Protein AF-B5U8P0-F1 (afdb_monomer)

Organism: Caenorhabditis elegans (NCBI:txid6239)

pLDDT: mean 87.4, std 11.22, range [54.53, 98.12]

Radius of gyration: 15.61 Å; Cα contacts (8 Å, |Δi|>4): 122; chains: 1; bounding box: 39×26×42 Å

Foldseek 3Di:
DLVVLLVLLVVLLVVCVVDPQLDLSNLPDDPVNLVVLVVSLVVVVVDPPHPDVVVSSVLSVLSSVLCPFLLVVLLNVCQPPDQPDPLVCLLSHVPPPVSLVCNLVSLVDPCNLVSCCVRRNDRSSVSCVVCSVVVCVSSVD

Solvent-accessible surface area (backbone atoms only — not comparable to full-atom values): 8026 Å² total; per-residue (Å²): 112,60,65,58,53,51,49,54,46,46,52,50,42,51,51,59,69,77,37,62,85,69,34,72,77,62,53,64,62,48,76,64,58,50,50,55,51,48,58,50,47,56,50,54,77,70,43,84,81,54,88,59,70,65,72,74,48,49,49,50,49,51,54,48,58,46,48,74,30,55,33,26,47,42,48,46,59,48,69,82,47,90,64,86,46,66,69,51,38,44,66,55,67,38,78,47,75,67,33,55,70,40,42,61,58,55,71,65,42,84,57,45,50,54,49,37,24,76,74,54,33,64,64,18,18,53,40,40,64,74,42,43,72,56,48,38,65,73,70,74,98

Secondary structure (DSSP, 8-state):
-HHHHHHHHHHHHHHHHHS-TTSHHHHT--HHHHHHHHHHHHHHHH-TT----HHHHHHHHHHHHHHTSHHHHHHHHTTSSPPS-HHHHHHHH--SHHHHHHHHHHTT-SSHHHHHHHHH-HHHHHHHHHHHHHHHHHTT-

Nearest PDB structures (foldseek):
  1fsl-assembly2_B  TM=1.808E-01  e=4.676E+00  Glycine max

Sequence (141 aa):
MCTMISQTLGNWKLFFEAHHWGSPETLNLTSEEFNQINNICEREAISRSCFLPRLMLKIVCKKVDVLQSEFGKCMKDVQTMKIESEIFESFAKDFSFDGISKKCRLLQDPKMPTDIGETCGEEAQLSFTKKRRLLYYIFDC

Mean predicted aligned error: 5.07 Å

Structure (mmCIF, N/CA/C/O backbone):
data_AF-B5U8P0-F1
#
_entry.id   AF-B5U8P0-F1
#
loop_
_atom_site.group_PDB
_atom_site.id
_atom_site.type_symbol
_atom_site.label_atom_id
_atom_site.label_alt_id
_atom_site.label_comp_id
_atom_site.label_asym_id
_atom_site.label_entity_id
_atom_site.label_seq_id
_atom_site.pdbx_PDB_ins_code
_atom_site.Cartn_x
_atom_site.Cartn_y
_atom_site.Cartn_z
_atom_site.occupancy
_atom_site.B_iso_or_equiv
_atom_site.auth_seq_id
_atom_site.auth_comp_id
_atom_site.auth_asym_id
_atom_site.auth_atom_id
_atom_site.pdbx_PDB_model_num
ATOM 1 N N . MET A 1 1 ? 23.361 0.204 -20.425 1.00 60.78 1 MET A N 1
ATOM 2 C CA . MET A 1 1 ? 22.710 0.931 -19.308 1.00 60.78 1 MET A CA 1
ATOM 3 C C . MET A 1 1 ? 21.200 0.676 -19.264 1.00 60.78 1 MET A C 1
ATOM 5 O O . MET A 1 1 ? 20.738 0.215 -18.232 1.00 60.78 1 MET A O 1
ATOM 9 N N . CYS A 1 2 ? 20.451 0.849 -20.367 1.00 67.69 2 CYS A N 1
ATOM 10 C CA . CYS A 1 2 ? 19.004 0.549 -20.411 1.00 67.69 2 CYS A CA 1
ATOM 11 C C . CYS A 1 2 ? 18.643 -0.915 -20.078 1.00 67.69 2 CYS A C 1
ATOM 13 O O . CYS A 1 2 ? 17.643 -1.156 -19.413 1.00 67.69 2 CYS A O 1
ATOM 15 N N . THR A 1 3 ? 19.461 -1.893 -20.489 1.00 71.25 3 THR A N 1
ATOM 16 C CA . THR A 1 3 ? 19.202 -3.324 -20.236 1.00 71.25 3 THR A CA 1
ATOM 17 C C . THR A 1 3 ? 19.199 -3.671 -18.747 1.00 71.25 3 THR A C 1
ATOM 19 O O . THR A 1 3 ? 18.308 -4.381 -18.301 1.00 71.25 3 THR A O 1
ATOM 22 N N . MET A 1 4 ? 20.135 -3.118 -17.963 1.00 75.12 4 MET A N 1
ATOM 23 C CA . MET A 1 4 ? 20.166 -3.341 -16.511 1.00 75.12 4 MET A CA 1
ATOM 24 C C . MET A 1 4 ? 18.960 -2.705 -15.820 1.00 75.12 4 MET A C 1
ATOM 26 O O . MET A 1 4 ? 18.333 -3.351 -14.994 1.00 75.12 4 MET A O 1
ATOM 30 N N . ILE A 1 5 ? 18.586 -1.477 -16.202 1.00 74.94 5 ILE A N 1
ATOM 31 C CA . ILE A 1 5 ? 17.391 -0.811 -15.665 1.00 74.94 5 ILE A CA 1
ATOM 32 C C . ILE A 1 5 ? 16.130 -1.635 -15.964 1.00 74.94 5 ILE A C 1
ATOM 34 O O . ILE A 1 5 ? 15.339 -1.905 -15.061 1.00 74.94 5 ILE A O 1
ATOM 38 N N . SER A 1 6 ? 15.978 -2.100 -17.209 1.00 74.00 6 SER A N 1
ATOM 39 C CA . SER A 1 6 ? 14.870 -2.972 -17.610 1.00 74.00 6 SER A CA 1
ATOM 40 C C . SER A 1 6 ? 14.824 -4.265 -16.815 1.00 74.00 6 SER A C 1
ATOM 42 O O . SER A 1 6 ? 13.744 -4.711 -16.445 1.00 74.00 6 SER A O 1
ATOM 44 N N . GLN A 1 7 ? 15.980 -4.889 -16.598 1.00 81.50 7 GLN A N 1
ATOM 45 C CA . GLN A 1 7 ? 16.072 -6.164 -15.906 1.00 81.50 7 GLN A CA 1
ATOM 46 C C . GLN A 1 7 ? 15.730 -5.998 -14.426 1.00 81.50 7 GLN A C 1
ATOM 48 O O . GLN A 1 7 ? 14.911 -6.749 -13.909 1.00 81.50 7 GLN A O 1
ATOM 53 N N . THR A 1 8 ? 16.271 -4.977 -13.759 1.00 81.25 8 THR A N 1
ATOM 54 C CA . THR A 1 8 ? 15.966 -4.719 -12.348 1.00 81.25 8 THR A CA 1
ATOM 55 C C . THR A 1 8 ? 14.498 -4.349 -12.146 1.00 81.25 8 THR A C 1
ATOM 57 O O . THR A 1 8 ? 13.843 -4.936 -11.289 1.00 81.25 8 THR A O 1
ATOM 60 N N . LEU A 1 9 ? 13.936 -3.440 -12.953 1.00 80.94 9 LEU A N 1
ATOM 61 C CA . LEU A 1 9 ? 12.507 -3.108 -12.864 1.00 80.94 9 LEU A CA 1
ATOM 62 C C . LEU A 1 9 ? 11.613 -4.291 -13.261 1.00 80.94 9 LEU A C 1
ATOM 64 O O . LEU A 1 9 ? 10.535 -4.453 -12.695 1.00 80.94 9 LEU A O 1
ATOM 68 N N . GLY A 1 10 ? 12.060 -5.134 -14.194 1.00 82.88 10 GLY A N 1
ATOM 69 C CA . GLY A 1 10 ? 11.393 -6.386 -14.549 1.00 82.88 10 GLY A CA 1
ATOM 70 C C . GLY A 1 10 ? 11.342 -7.370 -13.380 1.00 82.88 10 GLY A C 1
ATOM 71 O O . GLY A 1 10 ? 10.277 -7.904 -13.087 1.00 82.88 10 GLY A O 1
ATOM 72 N N . ASN A 1 11 ? 12.450 -7.544 -12.658 1.00 88.19 11 ASN A N 1
ATOM 73 C CA . ASN A 1 11 ? 12.505 -8.400 -11.471 1.00 88.19 11 ASN A CA 1
ATOM 74 C C . ASN A 1 11 ? 11.571 -7.891 -10.365 1.00 88.19 11 ASN A C 1
ATOM 76 O O . ASN A 1 11 ? 10.818 -8.670 -9.788 1.00 88.19 11 ASN A O 1
ATOM 80 N N . TRP A 1 12 ? 11.554 -6.578 -10.115 1.00 89.50 12 TRP A N 1
ATOM 81 C CA . TRP A 1 12 ? 10.629 -5.983 -9.148 1.00 89.50 12 TRP A CA 1
ATOM 82 C C . TRP A 1 12 ? 9.167 -6.094 -9.578 1.00 89.50 12 TRP A C 1
ATOM 84 O O . TRP A 1 12 ? 8.295 -6.314 -8.741 1.00 89.50 12 TRP A O 1
ATOM 94 N N . LYS A 1 13 ? 8.880 -5.982 -10.879 1.00 87.62 13 LYS A N 1
ATOM 95 C CA . LYS A 1 13 ? 7.537 -6.234 -11.408 1.00 87.62 13 LYS A CA 1
ATOM 96 C C . LYS A 1 13 ? 7.096 -7.665 -11.108 1.00 87.62 13 LYS A C 1
ATOM 98 O O . LYS A 1 13 ? 6.014 -7.830 -10.562 1.00 87.62 13 LYS A O 1
ATOM 103 N N . LEU A 1 14 ? 7.942 -8.656 -11.395 1.00 89.81 14 LEU A N 1
ATOM 104 C CA . LEU A 1 14 ? 7.657 -10.063 -11.092 1.00 89.81 14 LEU A CA 1
ATOM 105 C C . LEU A 1 14 ? 7.439 -10.288 -9.590 1.00 89.81 14 LEU A C 1
ATOM 107 O O . LEU A 1 14 ? 6.501 -10.979 -9.210 1.00 89.81 14 LEU A O 1
ATOM 111 N N . PHE A 1 15 ? 8.242 -9.654 -8.731 1.00 91.25 15 PHE A N 1
ATOM 112 C CA . PHE A 1 15 ? 8.039 -9.690 -7.280 1.00 91.25 15 PHE A CA 1
ATOM 113 C C . PHE A 1 15 ? 6.652 -9.154 -6.877 1.00 91.25 15 PHE A C 1
ATOM 115 O O . PHE A 1 15 ? 5.906 -9.824 -6.170 1.00 91.25 15 PHE A O 1
ATOM 122 N N . PHE A 1 16 ? 6.258 -7.983 -7.383 1.00 89.56 16 PHE A N 1
ATOM 123 C CA . PHE A 1 16 ? 4.947 -7.384 -7.103 1.00 89.56 16 PHE A CA 1
ATOM 124 C C . PHE A 1 16 ? 3.760 -8.051 -7.824 1.00 89.56 16 PHE A C 1
ATOM 126 O O . PHE A 1 16 ? 2.622 -7.633 -7.604 1.00 89.56 16 PHE A O 1
ATOM 133 N N . GLU A 1 17 ? 4.011 -9.000 -8.727 1.00 87.88 17 GLU A N 1
ATOM 134 C CA . GLU A 1 17 ? 3.002 -9.879 -9.337 1.00 87.88 17 GLU A CA 1
ATOM 135 C C . GLU A 1 17 ? 2.863 -11.186 -8.549 1.00 87.88 17 GLU A C 1
ATOM 137 O O . GLU A 1 17 ? 1.760 -11.709 -8.420 1.00 87.88 17 GLU A O 1
ATOM 142 N N . ALA A 1 18 ? 3.967 -11.687 -7.986 1.00 89.88 18 ALA A N 1
ATOM 143 C CA . ALA A 1 18 ? 3.982 -12.867 -7.126 1.00 89.88 18 ALA A CA 1
ATOM 144 C C . ALA A 1 18 ? 3.399 -12.596 -5.728 1.00 89.88 18 ALA A C 1
ATOM 146 O O . ALA A 1 18 ? 2.879 -13.514 -5.095 1.00 89.88 18 ALA A O 1
ATOM 147 N N . HIS A 1 19 ? 3.465 -11.348 -5.257 1.00 90.31 19 HIS A N 1
ATOM 148 C CA . HIS A 1 19 ? 2.971 -10.933 -3.946 1.00 90.31 19 HIS A CA 1
ATOM 149 C C . HIS A 1 19 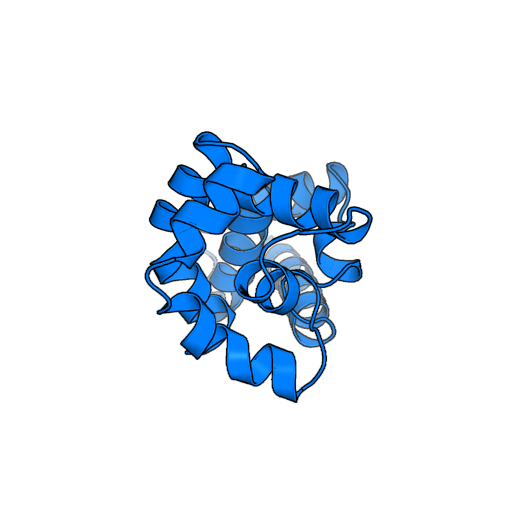? 1.935 -9.815 -4.071 1.00 90.31 19 HIS A C 1
ATOM 151 O O . HIS A 1 19 ? 2.136 -8.837 -4.797 1.00 90.31 19 HIS A O 1
ATOM 157 N N . HIS A 1 20 ? 0.828 -9.933 -3.333 1.00 89.38 20 HIS A N 1
ATOM 158 C CA . HIS A 1 20 ? -0.186 -8.884 -3.288 1.00 89.38 20 HIS A CA 1
ATOM 159 C C . HIS A 1 20 ? 0.406 -7.589 -2.725 1.00 89.38 20 HIS A C 1
ATOM 161 O O . HIS A 1 20 ? 1.083 -7.588 -1.701 1.00 89.38 20 HIS A O 1
ATOM 167 N N . TRP A 1 21 ? 0.136 -6.459 -3.381 1.00 88.81 21 TRP A N 1
ATOM 168 C CA . TRP A 1 21 ? 0.591 -5.170 -2.868 1.00 88.81 21 TRP A CA 1
ATOM 169 C C . TRP A 1 21 ? -0.037 -4.893 -1.496 1.00 88.81 21 TRP A C 1
ATOM 171 O O . TRP A 1 21 ? -1.246 -5.043 -1.316 1.00 88.81 21 TRP A O 1
ATOM 181 N N . GLY A 1 22 ? 0.797 -4.487 -0.542 1.00 85.81 22 GLY A N 1
ATOM 182 C CA . GLY A 1 22 ? 0.407 -4.293 0.849 1.00 85.81 22 GLY A CA 1
ATOM 183 C C . GLY A 1 22 ? 0.520 -5.556 1.701 1.00 85.81 22 GLY A C 1
ATOM 184 O O . GLY A 1 22 ? 0.312 -5.448 2.899 1.00 85.81 22 GLY A O 1
ATOM 185 N N . SER A 1 23 ? 0.866 -6.722 1.139 1.00 91.31 23 SER A N 1
ATOM 186 C CA . SER A 1 23 ? 1.136 -7.931 1.928 1.00 91.31 23 SER A CA 1
ATOM 187 C C . SER A 1 23 ? 2.402 -7.782 2.781 1.00 91.31 23 SER A C 1
ATOM 189 O O . SER A 1 23 ? 3.250 -6.934 2.462 1.00 91.31 23 SER A O 1
ATOM 191 N N . PRO A 1 24 ? 2.594 -8.625 3.816 1.00 91.12 24 PRO A N 1
ATOM 192 C CA . PRO A 1 24 ? 3.801 -8.610 4.638 1.00 91.12 24 PRO A CA 1
ATOM 193 C C . PRO A 1 24 ? 5.099 -8.667 3.824 1.00 91.12 24 PRO A C 1
ATOM 195 O O . PRO A 1 24 ? 6.047 -7.955 4.145 1.00 91.12 24 PRO A O 1
ATOM 198 N N . GLU A 1 25 ? 5.147 -9.444 2.741 1.00 92.81 25 GLU A N 1
ATOM 199 C CA . GLU A 1 25 ? 6.316 -9.540 1.857 1.00 92.81 25 GLU A CA 1
ATOM 200 C C . GLU A 1 25 ? 6.639 -8.195 1.201 1.00 92.81 25 GLU A C 1
ATOM 202 O O . GLU A 1 25 ? 7.795 -7.782 1.164 1.00 92.81 25 GLU A O 1
ATOM 207 N N . THR A 1 26 ? 5.621 -7.474 0.726 1.00 90.75 26 THR A N 1
ATOM 208 C CA . THR A 1 26 ? 5.815 -6.171 0.071 1.00 90.75 26 THR A CA 1
ATOM 209 C C . THR A 1 26 ? 6.065 -5.023 1.055 1.00 90.75 26 THR A C 1
ATOM 211 O O . THR A 1 26 ? 6.757 -4.066 0.710 1.00 90.75 26 THR A O 1
ATOM 214 N N . LEU A 1 27 ? 5.543 -5.109 2.284 1.00 89.31 27 LEU A N 1
ATOM 215 C CA . LEU A 1 27 ? 5.752 -4.115 3.349 1.00 89.31 27 LEU A CA 1
ATOM 216 C C . LEU A 1 27 ? 7.104 -4.280 4.067 1.00 89.31 27 LEU A C 1
ATOM 218 O O . LEU A 1 27 ? 7.633 -3.323 4.645 1.00 89.31 27 LEU A O 1
ATOM 222 N N . ASN A 1 28 ? 7.688 -5.480 4.025 1.00 89.75 28 ASN A N 1
ATOM 223 C CA . ASN A 1 28 ? 8.970 -5.789 4.662 1.00 89.75 28 ASN A CA 1
ATOM 224 C C . ASN A 1 28 ? 10.200 -5.487 3.801 1.00 89.75 28 ASN A C 1
ATOM 226 O O . ASN A 1 28 ? 11.312 -5.775 4.242 1.00 89.75 28 ASN A O 1
ATOM 230 N N . LEU A 1 29 ? 10.028 -4.845 2.642 1.00 88.75 29 LEU A N 1
ATOM 231 C CA . LEU A 1 29 ? 11.153 -4.308 1.879 1.00 88.75 29 LEU A CA 1
ATOM 232 C C . LEU A 1 29 ? 12.017 -3.391 2.758 1.00 88.75 29 LEU A C 1
ATOM 234 O O . LEU A 1 29 ? 11.529 -2.584 3.562 1.00 88.75 29 LEU A O 1
ATOM 238 N N . THR A 1 30 ? 13.324 -3.555 2.620 1.00 87.00 30 THR A N 1
ATOM 239 C CA . THR A 1 30 ? 14.347 -2.826 3.363 1.00 87.00 30 THR A CA 1
ATOM 240 C C . THR A 1 30 ? 14.554 -1.427 2.789 1.00 87.00 30 THR A C 1
ATOM 242 O O . THR A 1 30 ? 14.280 -1.146 1.621 1.00 87.00 30 THR A O 1
ATOM 245 N N . SER A 1 31 ? 15.115 -0.530 3.603 1.00 83.62 31 SER A N 1
ATOM 246 C CA . SER A 1 31 ? 15.520 0.804 3.144 1.00 83.62 31 SER A CA 1
ATOM 247 C C . SER A 1 31 ? 16.508 0.743 1.976 1.00 83.62 31 SER A C 1
ATOM 249 O O . SER A 1 31 ? 16.483 1.613 1.108 1.00 83.62 31 SER A O 1
ATOM 251 N N . GLU A 1 32 ? 17.363 -0.282 1.929 1.00 87.81 32 GLU A N 1
ATOM 252 C CA . GLU A 1 32 ? 18.288 -0.490 0.816 1.00 87.81 32 GLU A CA 1
ATOM 253 C C . GLU A 1 32 ? 17.539 -0.816 -0.480 1.00 87.81 32 GLU A C 1
ATOM 255 O O . GLU A 1 32 ? 17.771 -0.161 -1.496 1.00 87.81 32 GLU A O 1
ATOM 260 N N . GLU A 1 33 ? 16.595 -1.756 -0.441 1.00 89.06 33 GLU A N 1
ATOM 261 C CA . GLU A 1 33 ? 15.775 -2.125 -1.600 1.00 89.06 33 GLU A CA 1
ATOM 262 C C . GLU A 1 33 ? 14.955 -0.938 -2.111 1.00 89.06 33 GLU A C 1
ATOM 264 O O . GLU A 1 33 ? 14.942 -0.660 -3.313 1.00 89.06 33 GLU A O 1
ATOM 269 N N . PHE A 1 34 ? 14.347 -0.165 -1.208 1.00 85.62 34 PHE A N 1
ATOM 270 C CA . PHE A 1 34 ? 13.643 1.056 -1.590 1.00 85.62 34 PHE A CA 1
ATOM 271 C C . PHE A 1 34 ? 14.564 2.077 -2.270 1.00 85.62 34 PHE A C 1
ATOM 273 O O . PHE A 1 34 ? 14.209 2.627 -3.314 1.00 85.62 34 PHE A O 1
ATOM 280 N N . ASN A 1 35 ? 15.763 2.304 -1.727 1.00 85.25 35 ASN A N 1
ATOM 281 C CA . ASN A 1 35 ? 16.740 3.217 -2.320 1.00 85.25 35 ASN A CA 1
ATOM 282 C C . ASN A 1 35 ? 17.203 2.736 -3.700 1.00 85.25 35 ASN A C 1
ATOM 284 O O . ASN A 1 35 ? 17.340 3.544 -4.621 1.00 85.25 35 ASN A O 1
ATOM 288 N N . GLN A 1 36 ? 17.419 1.431 -3.875 1.00 87.06 36 GLN A N 1
ATOM 289 C CA . GLN A 1 36 ? 17.770 0.856 -5.173 1.00 87.06 36 GLN A CA 1
ATOM 290 C C . GLN A 1 36 ? 16.666 1.106 -6.209 1.00 87.06 36 GLN A C 1
ATOM 292 O O . GLN A 1 36 ? 16.967 1.564 -7.314 1.00 87.06 36 GLN A O 1
ATOM 297 N N . ILE A 1 37 ? 15.399 0.869 -5.855 1.00 86.56 37 ILE A N 1
ATOM 298 C CA . ILE A 1 37 ? 14.267 1.102 -6.762 1.00 86.56 37 ILE A CA 1
ATOM 299 C C . ILE A 1 37 ? 14.135 2.595 -7.088 1.00 86.56 37 ILE A C 1
ATOM 301 O O . ILE A 1 37 ? 14.053 2.948 -8.264 1.00 86.56 37 ILE A O 1
ATOM 305 N N . ASN A 1 38 ? 14.194 3.478 -6.088 1.00 83.44 38 ASN A N 1
ATOM 306 C CA . ASN A 1 38 ? 14.074 4.927 -6.283 1.00 83.44 38 ASN A CA 1
ATOM 307 C C . ASN A 1 38 ? 15.159 5.490 -7.198 1.00 83.44 38 ASN A C 1
ATOM 309 O O . ASN A 1 38 ? 14.844 6.191 -8.159 1.00 83.44 38 ASN A O 1
ATOM 313 N N . ASN A 1 39 ? 16.417 5.104 -6.978 1.00 83.69 39 ASN A N 1
ATOM 314 C CA . ASN A 1 39 ? 17.532 5.511 -7.833 1.00 83.69 39 ASN A CA 1
ATOM 315 C C . ASN A 1 39 ? 17.296 5.133 -9.303 1.00 83.69 39 ASN A C 1
ATOM 317 O O . ASN A 1 39 ? 17.690 5.854 -10.221 1.00 83.69 39 ASN A O 1
ATOM 321 N N . ILE A 1 40 ? 16.658 3.989 -9.547 1.00 82.19 40 ILE A N 1
ATOM 322 C CA . ILE A 1 40 ? 16.327 3.533 -10.895 1.00 82.19 40 ILE A CA 1
ATOM 323 C C . ILE A 1 40 ? 15.134 4.316 -11.459 1.00 82.19 40 ILE A C 1
ATOM 325 O O . ILE A 1 40 ? 15.174 4.740 -12.615 1.00 82.19 40 ILE A O 1
ATOM 329 N N . CYS A 1 41 ? 14.109 4.561 -10.645 1.00 81.19 41 CYS A N 1
ATOM 330 C CA . CYS A 1 41 ? 12.933 5.349 -11.011 1.00 81.19 41 CYS A CA 1
ATOM 331 C C . CYS A 1 41 ? 13.283 6.798 -11.390 1.00 81.19 41 CYS A C 1
ATOM 333 O O . CYS A 1 41 ? 12.764 7.317 -12.381 1.00 81.19 41 CYS A O 1
ATOM 335 N N . GLU A 1 42 ? 14.205 7.432 -10.665 1.00 79.19 42 GLU A N 1
ATOM 336 C CA . GLU A 1 42 ? 14.720 8.770 -10.980 1.00 79.19 42 GLU A CA 1
ATOM 337 C C . GLU A 1 42 ? 15.514 8.784 -12.292 1.00 79.19 42 GLU A C 1
ATOM 339 O O . GLU A 1 42 ? 15.319 9.656 -13.143 1.00 79.19 42 GLU A O 1
ATOM 344 N N . ARG A 1 43 ? 16.374 7.780 -12.510 1.00 73.62 43 ARG A N 1
ATOM 345 C CA . ARG A 1 43 ? 17.154 7.648 -13.752 1.00 73.62 43 ARG A CA 1
ATOM 346 C C . ARG A 1 43 ? 16.267 7.429 -14.977 1.00 73.62 43 ARG A C 1
ATOM 348 O O . ARG A 1 43 ? 16.548 8.006 -16.026 1.00 73.62 43 ARG A O 1
ATOM 355 N N . GLU A 1 44 ? 15.189 6.655 -14.857 1.00 68.88 44 GLU A N 1
ATOM 356 C CA . GLU A 1 44 ? 14.186 6.486 -15.921 1.00 68.88 44 GLU A CA 1
ATOM 357 C C . GLU A 1 44 ? 13.466 7.795 -16.264 1.00 68.88 44 GLU A C 1
ATOM 359 O O . GLU A 1 44 ? 13.218 8.068 -17.438 1.00 68.88 44 GLU A O 1
ATOM 364 N N . ALA A 1 45 ? 13.155 8.634 -15.270 1.00 62.56 45 ALA A N 1
ATOM 365 C CA . ALA A 1 45 ? 12.503 9.924 -15.509 1.00 62.56 45 ALA A CA 1
ATOM 366 C C . ALA A 1 45 ? 13.370 10.872 -16.361 1.00 62.56 45 ALA A C 1
ATOM 368 O O . ALA A 1 45 ? 12.842 11.664 -17.145 1.00 62.56 45 ALA A O 1
ATOM 369 N N . ILE A 1 46 ? 14.695 10.765 -16.231 1.00 60.88 46 ILE A N 1
ATOM 370 C CA . ILE A 1 46 ? 15.678 11.603 -16.932 1.00 60.88 46 ILE A CA 1
ATOM 371 C C . ILE A 1 46 ? 16.102 10.969 -18.272 1.00 60.88 46 ILE A C 1
ATOM 373 O O . ILE A 1 46 ? 16.397 11.676 -19.241 1.00 60.88 46 ILE A O 1
ATOM 377 N N . SER A 1 47 ? 16.102 9.636 -18.371 1.00 56.56 47 SER A N 1
ATOM 378 C CA . SER A 1 47 ? 16.578 8.903 -19.546 1.00 56.56 47 SER A CA 1
ATOM 379 C C . SER A 1 47 ? 15.578 8.935 -20.709 1.00 56.56 47 SER A C 1
ATOM 381 O O . SER A 1 47 ? 14.707 8.078 -20.869 1.00 56.56 47 SER A O 1
ATOM 383 N N . ARG A 1 48 ? 15.737 9.914 -21.609 1.00 57.97 48 ARG A N 1
ATOM 384 C CA . ARG A 1 48 ? 14.986 9.973 -22.880 1.00 57.97 48 ARG A CA 1
ATOM 385 C C . ARG A 1 48 ? 15.333 8.828 -23.842 1.00 57.97 48 ARG A C 1
ATOM 387 O O . ARG A 1 48 ? 14.544 8.549 -24.742 1.00 57.97 48 ARG A O 1
ATOM 394 N N . SER A 1 49 ? 16.481 8.180 -23.647 1.00 58.31 49 SER A N 1
ATOM 395 C CA . SER A 1 49 ? 17.117 7.231 -24.571 1.00 58.31 49 SER A CA 1
ATOM 396 C C . SER A 1 49 ? 16.700 5.771 -24.377 1.00 58.31 49 SER A C 1
ATOM 398 O O . SER A 1 49 ? 16.973 4.951 -25.250 1.00 58.31 49 SER A O 1
ATOM 400 N N . CYS A 1 50 ? 16.023 5.428 -23.277 1.00 59.69 50 CYS A N 1
ATOM 401 C CA . CYS A 1 50 ? 15.502 4.080 -23.071 1.00 59.69 50 CYS A CA 1
ATOM 402 C C . CYS A 1 50 ? 14.010 4.026 -23.465 1.00 59.69 50 CYS A C 1
ATOM 404 O O . CYS A 1 50 ? 13.138 4.597 -22.802 1.00 59.69 50 CYS A O 1
ATOM 406 N N . PHE A 1 51 ? 13.707 3.337 -24.569 1.00 58.22 51 PHE A N 1
ATOM 407 C CA . PHE A 1 51 ? 12.352 2.892 -24.924 1.00 58.22 51 PHE A CA 1
ATOM 408 C C . PHE A 1 51 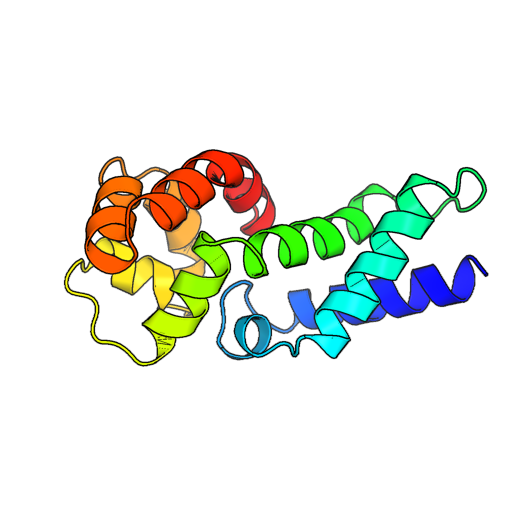? 12.052 1.581 -24.188 1.00 58.22 51 PHE A C 1
ATOM 410 O O . PHE A 1 51 ? 11.932 0.516 -24.785 1.00 58.22 51 PHE A O 1
ATOM 417 N N . LEU A 1 52 ? 11.983 1.637 -22.860 1.00 56.78 52 LEU A N 1
ATOM 418 C CA . LEU A 1 52 ? 11.378 0.544 -22.101 1.00 56.78 52 LEU A CA 1
ATOM 419 C C . LEU A 1 52 ? 9.854 0.610 -22.264 1.00 56.78 52 LEU A C 1
ATOM 421 O O . LEU A 1 52 ? 9.342 1.674 -22.624 1.00 56.78 52 LEU A O 1
ATOM 425 N N . PRO A 1 53 ? 9.094 -0.469 -22.002 1.00 56.97 53 PRO A N 1
ATOM 426 C CA . PRO A 1 53 ? 7.642 -0.396 -21.844 1.00 56.97 53 PRO A CA 1
ATOM 427 C C . PRO A 1 53 ? 7.299 0.557 -20.683 1.00 56.97 53 PRO A C 1
ATOM 429 O O . PRO A 1 53 ? 7.075 0.146 -19.545 1.00 56.97 53 PRO A O 1
ATOM 432 N N . ARG A 1 54 ? 7.305 1.868 -20.960 1.00 57.19 54 ARG A N 1
ATOM 433 C CA . ARG A 1 54 ? 7.304 2.949 -19.960 1.00 57.19 54 ARG A CA 1
ATOM 434 C C . ARG A 1 54 ? 6.093 2.885 -19.036 1.00 57.19 54 ARG A C 1
ATOM 436 O O . ARG A 1 54 ? 6.163 3.388 -17.925 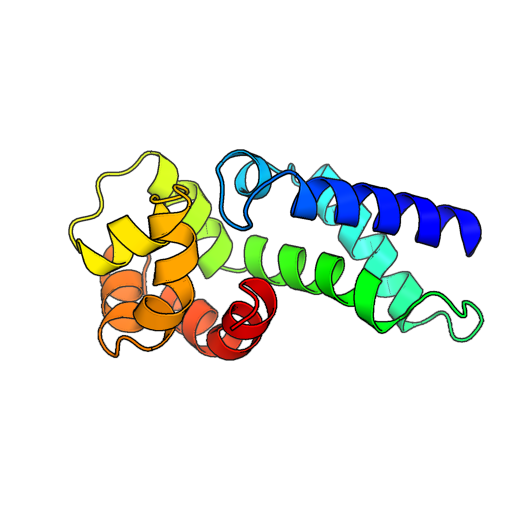1.00 57.19 54 ARG A O 1
ATOM 443 N N . LEU A 1 55 ? 4.984 2.296 -19.479 1.00 54.53 55 LEU A N 1
ATOM 444 C CA . LEU A 1 55 ? 3.768 2.144 -18.678 1.00 54.53 55 LEU A CA 1
ATOM 445 C C . LEU A 1 55 ? 3.890 1.039 -17.621 1.00 54.53 55 LEU A C 1
ATOM 447 O O . LEU A 1 55 ? 3.551 1.277 -16.465 1.00 54.53 55 LEU A O 1
ATOM 451 N N . MET A 1 56 ? 4.428 -0.130 -17.982 1.00 58.81 56 MET A N 1
ATOM 452 C CA . MET A 1 56 ? 4.466 -1.286 -17.080 1.00 58.81 56 MET A CA 1
ATOM 453 C C . MET A 1 56 ? 5.544 -1.196 -16.006 1.00 58.81 56 MET A C 1
ATOM 455 O O . MET A 1 56 ? 5.393 -1.806 -14.960 1.00 58.81 56 MET A O 1
ATOM 459 N N . LEU A 1 57 ? 6.631 -0.461 -16.238 1.00 69.06 57 LEU A N 1
ATOM 460 C CA . LEU A 1 57 ? 7.695 -0.327 -15.239 1.00 69.06 57 LEU A CA 1
ATOM 461 C C . LEU A 1 57 ? 7.453 0.855 -14.286 1.00 69.06 57 LEU A C 1
ATOM 463 O O . LEU A 1 57 ? 7.863 0.815 -13.129 1.00 69.06 57 LEU A O 1
ATOM 467 N N . LYS A 1 58 ? 6.687 1.869 -14.718 1.00 76.88 58 LYS A N 1
ATOM 468 C CA . LYS A 1 58 ? 6.269 2.991 -13.859 1.00 76.88 58 LYS A CA 1
ATOM 469 C C . LYS A 1 58 ? 5.409 2.556 -12.676 1.00 76.88 58 LYS A C 1
ATOM 471 O O . LYS A 1 58 ? 5.378 3.266 -11.672 1.00 76.88 58 LYS A O 1
ATOM 476 N N . ILE A 1 59 ? 4.698 1.430 -12.780 1.00 84.69 59 ILE A N 1
ATOM 477 C CA . ILE A 1 59 ? 3.883 0.935 -11.666 1.00 84.69 59 ILE A CA 1
ATOM 478 C C . ILE A 1 59 ? 4.739 0.459 -10.494 1.00 84.69 59 ILE A C 1
ATOM 480 O O . ILE A 1 59 ? 4.336 0.655 -9.357 1.00 84.69 59 ILE A O 1
ATOM 484 N N . VAL A 1 60 ? 5.942 -0.070 -10.743 1.00 88.62 60 VAL A N 1
ATOM 485 C CA . VAL A 1 60 ? 6.882 -0.461 -9.679 1.00 88.62 60 VAL A CA 1
ATOM 486 C C . VAL A 1 60 ? 7.26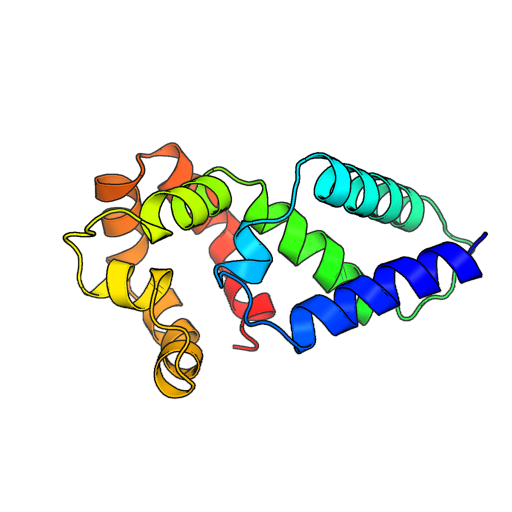5 0.765 -8.851 1.00 88.62 60 VAL A C 1
ATOM 488 O O . VAL A 1 60 ? 7.096 0.769 -7.636 1.00 88.62 60 VAL A O 1
ATOM 491 N N . CYS A 1 61 ? 7.671 1.845 -9.523 1.00 87.62 61 CYS A N 1
ATOM 492 C CA . CYS A 1 61 ? 8.010 3.114 -8.878 1.00 87.62 61 CYS A CA 1
ATOM 493 C C . CYS A 1 61 ? 6.844 3.680 -8.065 1.00 87.62 61 CYS A C 1
ATOM 495 O O . CYS A 1 61 ? 7.016 4.114 -6.933 1.00 87.62 61 CYS A O 1
ATOM 497 N N . LYS A 1 62 ? 5.635 3.635 -8.631 1.00 89.69 62 LYS A N 1
ATOM 498 C CA . LYS A 1 62 ? 4.413 4.074 -7.954 1.00 89.69 62 LYS A CA 1
ATOM 499 C C . LYS A 1 62 ? 4.080 3.219 -6.725 1.00 89.69 62 LYS A C 1
ATOM 501 O O . LYS A 1 62 ? 3.704 3.772 -5.700 1.00 89.69 62 LYS A O 1
ATOM 506 N N . LYS A 1 63 ? 4.212 1.891 -6.815 1.00 92.06 63 LYS A N 1
ATOM 507 C CA . LYS A 1 63 ? 3.994 0.969 -5.687 1.00 92.06 63 LYS A CA 1
ATOM 508 C C . LYS A 1 63 ? 4.945 1.300 -4.534 1.00 92.06 63 LYS A C 1
ATOM 510 O O . LYS A 1 63 ? 4.488 1.392 -3.400 1.00 92.06 63 LYS A O 1
ATOM 515 N N . VAL A 1 64 ? 6.224 1.541 -4.831 1.00 91.00 64 VAL A N 1
ATOM 516 C CA . VAL A 1 64 ? 7.235 1.942 -3.838 1.00 91.00 64 VAL A CA 1
ATOM 517 C C . VAL A 1 64 ? 6.942 3.306 -3.222 1.00 91.00 64 VAL A C 1
ATOM 519 O O . VAL A 1 64 ? 6.952 3.434 -2.003 1.00 91.00 64 VAL A O 1
ATOM 522 N N . ASP A 1 65 ? 6.600 4.300 -4.038 1.00 90.94 65 ASP A N 1
ATOM 523 C CA . ASP A 1 65 ? 6.236 5.641 -3.568 1.00 90.94 65 ASP A CA 1
ATOM 524 C C . ASP A 1 65 ? 5.048 5.620 -2.584 1.00 90.94 65 ASP A C 1
ATOM 526 O O . ASP A 1 65 ? 5.021 6.388 -1.623 1.00 90.94 65 ASP A O 1
ATOM 530 N N . VAL A 1 66 ? 4.085 4.704 -2.748 1.00 94.00 66 VAL A N 1
ATOM 531 C CA . VAL A 1 66 ? 3.021 4.521 -1.747 1.00 94.00 66 VAL A CA 1
ATOM 532 C C . VAL A 1 66 ? 3.544 3.829 -0.484 1.00 94.00 66 VAL A C 1
ATOM 534 O O . VAL A 1 66 ? 3.237 4.292 0.616 1.00 94.00 66 VAL A O 1
ATOM 537 N N . LEU A 1 67 ? 4.344 2.766 -0.619 1.00 93.19 67 LEU A N 1
ATOM 538 C CA . LEU A 1 67 ? 4.910 2.015 0.515 1.00 93.19 67 LEU A CA 1
ATOM 539 C C . LEU A 1 67 ? 5.799 2.885 1.421 1.00 93.19 67 LEU A C 1
ATOM 541 O O . LEU A 1 67 ? 5.813 2.688 2.631 1.00 93.19 67 LEU A O 1
ATOM 545 N N . GLN A 1 68 ? 6.500 3.872 0.860 1.00 92.06 68 GLN A N 1
ATOM 546 C CA . GLN A 1 68 ? 7.343 4.801 1.623 1.00 92.06 68 GLN A CA 1
ATOM 547 C C . GLN A 1 68 ? 6.586 5.983 2.241 1.00 92.06 68 GLN A C 1
ATOM 549 O O . GLN A 1 68 ? 7.147 6.720 3.054 1.00 92.06 68 GLN A O 1
ATOM 554 N N . SER A 1 69 ? 5.333 6.198 1.845 1.00 94.81 69 SER A N 1
ATOM 555 C CA . SER A 1 69 ? 4.521 7.299 2.362 1.00 94.81 69 SER A CA 1
ATOM 556 C C . SER A 1 69 ? 4.064 7.030 3.802 1.00 94.81 69 SER A C 1
ATOM 558 O O . SER A 1 69 ? 4.080 5.883 4.244 1.00 94.81 69 SER A O 1
ATOM 560 N N . GLU A 1 70 ? 3.572 8.046 4.519 1.00 97.06 70 GLU A N 1
ATOM 561 C CA . GLU A 1 70 ? 3.047 7.861 5.890 1.00 97.06 70 GLU A CA 1
ATOM 562 C C . GLU A 1 70 ? 1.929 6.811 5.967 1.00 97.06 70 GLU A C 1
ATOM 564 O O . GLU A 1 70 ? 1.830 6.051 6.925 1.00 97.06 70 GLU A O 1
ATOM 569 N N . PHE A 1 71 ? 1.143 6.681 4.898 1.00 96.94 71 PHE A N 1
ATOM 570 C CA . PHE A 1 71 ? 0.163 5.608 4.773 1.00 96.94 71 PHE A CA 1
ATOM 571 C C . PHE A 1 71 ? 0.820 4.224 4.637 1.00 96.94 71 PHE A C 1
ATOM 573 O O . PHE A 1 71 ? 0.381 3.271 5.271 1.00 96.94 71 PHE A O 1
ATOM 580 N N . GLY A 1 72 ? 1.882 4.095 3.838 1.00 95.19 72 GLY A N 1
ATOM 581 C CA . GLY A 1 72 ? 2.609 2.834 3.678 1.00 95.19 72 GLY A CA 1
ATOM 582 C C . GLY A 1 72 ? 3.325 2.389 4.956 1.00 95.19 72 GLY A C 1
ATOM 583 O O . GLY A 1 72 ? 3.290 1.208 5.297 1.00 95.19 72 GLY A O 1
ATOM 584 N N . LYS A 1 73 ? 3.891 3.339 5.710 1.00 94.56 73 LYS A N 1
ATOM 585 C CA . LYS A 1 73 ? 4.460 3.088 7.044 1.00 94.56 73 LYS A CA 1
ATOM 586 C C . LYS A 1 73 ? 3.395 2.588 8.018 1.00 94.56 73 LYS A C 1
ATOM 588 O O . LYS A 1 73 ? 3.562 1.521 8.593 1.00 94.56 73 LYS A O 1
ATOM 593 N N . CYS A 1 74 ? 2.257 3.279 8.092 1.00 96.00 74 CYS A N 1
ATOM 594 C CA . CYS A 1 74 ? 1.089 2.828 8.850 1.00 96.00 74 CYS A CA 1
ATOM 595 C C . CYS A 1 74 ? 0.682 1.397 8.467 1.00 96.00 74 CYS A C 1
ATOM 597 O O . CYS A 1 74 ? 0.564 0.543 9.337 1.00 96.00 74 CYS A O 1
ATOM 599 N N . MET A 1 75 ? 0.549 1.092 7.171 1.00 95.50 75 MET A N 1
ATOM 600 C CA . MET A 1 75 ? 0.198 -0.253 6.695 1.00 95.50 75 MET A CA 1
ATOM 601 C C . MET A 1 75 ? 1.174 -1.331 7.179 1.00 95.50 75 MET A C 1
ATOM 603 O O . MET A 1 75 ? 0.739 -2.450 7.452 1.00 95.50 75 MET A O 1
ATOM 607 N N . LYS A 1 76 ? 2.466 -1.001 7.299 1.00 94.06 76 LYS A N 1
ATOM 608 C CA . LYS A 1 76 ? 3.498 -1.882 7.859 1.00 94.06 76 LYS A CA 1
ATOM 609 C C . LYS A 1 76 ? 3.311 -2.089 9.357 1.00 94.06 76 LYS A C 1
ATOM 611 O O . LYS A 1 76 ? 3.295 -3.232 9.810 1.00 94.06 76 LYS A O 1
ATOM 616 N N . ASP A 1 77 ? 3.136 -1.006 10.100 1.00 93.50 77 ASP A N 1
ATOM 617 C CA . ASP A 1 77 ? 3.013 -1.047 11.556 1.00 93.50 77 ASP A CA 1
ATOM 618 C C . ASP A 1 77 ? 1.763 -1.822 11.983 1.00 93.50 77 ASP A C 1
ATOM 620 O O . ASP A 1 77 ? 1.824 -2.691 12.857 1.00 93.50 77 ASP A O 1
ATOM 624 N N . VAL A 1 78 ? 0.639 -1.605 11.294 1.00 94.75 78 VAL A N 1
ATOM 625 C CA . VAL A 1 78 ? -0.628 -2.246 11.653 1.00 94.75 78 VAL A CA 1
ATOM 626 C C . VAL A 1 78 ? -0.672 -3.745 11.357 1.00 94.75 78 VAL A C 1
ATOM 628 O O . VAL A 1 78 ? -1.578 -4.415 11.851 1.00 94.75 78 VAL A O 1
ATOM 631 N N . GLN A 1 79 ? 0.295 -4.320 10.624 1.00 92.81 79 GLN A N 1
ATOM 632 C CA . GLN A 1 79 ? 0.338 -5.771 10.374 1.00 92.81 79 GLN A CA 1
ATOM 633 C C . GLN A 1 79 ? 0.361 -6.580 11.676 1.00 92.81 79 GLN A C 1
ATOM 635 O O . GLN A 1 79 ? -0.249 -7.646 11.756 1.00 92.81 79 GLN A O 1
ATOM 640 N N . THR A 1 80 ? 1.020 -6.060 12.712 1.00 90.75 80 THR A N 1
ATOM 641 C CA . THR A 1 80 ? 1.167 -6.738 14.009 1.00 90.75 80 THR A CA 1
ATOM 642 C C . THR A 1 80 ? 0.253 -6.176 15.099 1.00 90.75 80 THR A C 1
ATOM 644 O O . THR A 1 80 ? 0.172 -6.750 16.183 1.00 90.75 80 THR A O 1
ATOM 647 N N . MET A 1 81 ? -0.475 -5.090 14.824 1.00 92.75 81 MET A N 1
ATOM 648 C CA . MET A 1 81 ? -1.336 -4.405 15.796 1.00 92.75 81 MET A CA 1
ATOM 649 C C . MET A 1 81 ? -2.793 -4.832 15.665 1.00 92.75 81 MET A C 1
ATOM 651 O O . MET A 1 81 ? -3.249 -5.140 14.573 1.00 92.75 81 MET A O 1
ATOM 655 N N . LYS A 1 82 ? -3.572 -4.806 16.747 1.00 93.19 82 LYS A N 1
ATOM 656 C CA . LYS A 1 82 ? -5.031 -4.940 16.637 1.00 93.19 82 LYS A CA 1
ATOM 657 C C . LYS A 1 82 ? -5.618 -3.626 16.106 1.00 93.19 82 LYS A C 1
ATOM 659 O O . LYS A 1 82 ? -5.330 -2.579 16.674 1.00 93.19 82 LYS A O 1
ATOM 664 N N . ILE A 1 83 ? -6.425 -3.692 15.049 1.00 95.94 83 ILE A N 1
ATOM 665 C CA . ILE A 1 83 ? -7.122 -2.534 14.469 1.00 95.94 83 ILE A CA 1
ATOM 666 C C . ILE A 1 83 ? -8.576 -2.588 14.949 1.00 95.94 83 ILE A C 1
ATOM 668 O O . ILE A 1 83 ? -9.184 -3.653 14.928 1.00 95.94 83 ILE A O 1
ATOM 672 N N . GLU A 1 84 ? -9.127 -1.472 15.424 1.00 94.69 84 GLU A N 1
ATOM 673 C CA . GLU A 1 84 ? -10.508 -1.447 15.936 1.00 94.69 84 GLU A CA 1
ATOM 674 C C . GLU A 1 84 ? -11.553 -1.347 14.819 1.00 94.69 84 GLU A C 1
ATOM 676 O O . GLU A 1 84 ? -12.622 -1.947 14.920 1.00 94.69 84 GLU A O 1
ATOM 681 N N . SER A 1 85 ? -11.246 -0.624 13.736 1.00 96.19 85 SER A N 1
ATOM 682 C CA . SER A 1 85 ? -12.119 -0.570 12.563 1.00 96.19 85 SER A CA 1
ATOM 683 C C . SER A 1 85 ? -12.046 -1.874 11.771 1.00 96.19 85 SER A C 1
ATOM 685 O O . SER A 1 85 ? -11.018 -2.194 11.177 1.00 96.19 85 SER A O 1
ATOM 687 N N . GLU A 1 86 ? -13.172 -2.580 11.668 1.00 94.38 86 GLU A N 1
ATOM 688 C CA . GLU A 1 86 ? -13.310 -3.767 10.813 1.00 94.38 86 GLU A CA 1
ATOM 689 C C . GLU A 1 86 ? -13.046 -3.452 9.329 1.00 94.38 86 GLU A C 1
ATOM 691 O O . GLU A 1 86 ? -12.485 -4.269 8.595 1.00 94.38 86 GLU A O 1
ATOM 696 N N . ILE A 1 87 ? -13.429 -2.248 8.882 1.00 94.38 87 ILE A N 1
ATOM 697 C CA . ILE A 1 87 ? -13.231 -1.779 7.504 1.00 94.38 87 ILE A CA 1
ATOM 698 C C . ILE A 1 87 ? -11.736 -1.636 7.227 1.00 94.38 87 ILE A C 1
ATOM 700 O O . ILE A 1 87 ? -11.233 -2.171 6.231 1.00 94.38 87 ILE A O 1
ATOM 704 N N . PHE A 1 88 ? -11.018 -0.944 8.114 1.00 96.06 88 PHE A N 1
ATOM 705 C CA . PHE A 1 88 ? -9.586 -0.754 7.953 1.00 96.06 88 PHE A CA 1
ATOM 706 C C . PHE A 1 88 ? -8.816 -2.054 8.197 1.00 96.06 88 PHE A C 1
ATOM 708 O O . PHE A 1 88 ? -7.870 -2.332 7.467 1.00 96.06 88 PHE A O 1
ATOM 715 N N . GLU A 1 89 ? -9.249 -2.910 9.122 1.00 95.50 89 GLU A N 1
ATOM 716 C CA . GLU A 1 89 ? -8.626 -4.214 9.354 1.00 95.50 89 GLU A CA 1
ATOM 717 C C . GLU A 1 89 ? -8.731 -5.123 8.128 1.00 95.50 89 GLU A C 1
ATOM 719 O O . GLU A 1 89 ? -7.721 -5.651 7.649 1.00 95.50 89 GLU A O 1
ATOM 724 N N . SER A 1 90 ? -9.928 -5.241 7.548 1.00 94.12 90 SER A N 1
ATOM 725 C CA . SER A 1 90 ? -10.129 -5.977 6.298 1.00 94.12 90 SER A CA 1
ATOM 726 C C . SER A 1 90 ? -9.288 -5.378 5.163 1.00 94.12 90 SER A C 1
ATOM 728 O O . SER A 1 90 ? -8.656 -6.097 4.380 1.00 94.12 90 SER A O 1
ATOM 730 N N . PHE A 1 91 ? -9.189 -4.050 5.090 1.00 94.94 91 PHE A N 1
ATOM 731 C CA . PHE A 1 91 ? -8.339 -3.394 4.102 1.00 94.94 91 PHE A CA 1
ATOM 732 C C . PHE A 1 91 ? -6.839 -3.640 4.334 1.00 94.94 91 PHE A C 1
ATOM 734 O O . PHE A 1 91 ? -6.107 -3.865 3.369 1.00 94.94 91 PHE A O 1
ATOM 741 N N . ALA A 1 92 ? -6.367 -3.637 5.575 1.00 94.50 92 ALA A N 1
ATOM 742 C CA . ALA A 1 92 ? -4.947 -3.694 5.896 1.00 94.50 92 ALA A CA 1
ATOM 743 C C . ALA A 1 92 ? -4.379 -5.117 5.950 1.00 94.50 92 ALA A C 1
ATOM 745 O O . ALA A 1 92 ? -3.177 -5.285 5.748 1.00 94.50 92 ALA A O 1
ATOM 746 N N . LYS A 1 93 ? -5.218 -6.126 6.220 1.00 94.56 93 LYS A N 1
ATOM 747 C CA . LYS A 1 93 ? -4.746 -7.480 6.562 1.00 94.56 93 LYS A CA 1
ATOM 748 C C . LYS A 1 93 ? -5.354 -8.624 5.764 1.00 94.56 93 LYS A C 1
ATOM 750 O O . LYS A 1 93 ? -4.784 -9.712 5.746 1.00 94.56 93 LYS A O 1
ATOM 755 N N . ASP A 1 94 ? -6.498 -8.423 5.113 1.00 93.06 94 ASP A N 1
ATOM 756 C CA . ASP A 1 94 ? -7.107 -9.492 4.319 1.00 93.06 94 ASP A CA 1
ATOM 757 C C . ASP A 1 94 ? -6.447 -9.572 2.935 1.00 93.06 94 ASP A C 1
ATOM 759 O O . ASP A 1 94 ? -6.754 -8.783 2.035 1.00 93.06 94 ASP A O 1
ATOM 763 N N . PHE A 1 95 ? -5.516 -10.515 2.785 1.00 91.06 95 PHE A N 1
ATOM 764 C CA . PHE A 1 95 ? -4.838 -10.840 1.522 1.00 91.06 95 PHE A CA 1
ATOM 765 C C . PHE A 1 95 ? -5.385 -12.113 0.868 1.00 91.06 95 PHE A C 1
ATOM 767 O O . PHE A 1 95 ? -4.761 -12.651 -0.045 1.00 91.06 95 PHE A O 1
ATOM 774 N N . SER A 1 96 ? -6.543 -12.613 1.314 1.00 90.50 96 SER A N 1
ATOM 775 C CA . SER A 1 96 ? -7.249 -13.672 0.592 1.00 90.50 96 SER A CA 1
ATOM 776 C C . SER A 1 96 ? -7.721 -13.162 -0.774 1.00 90.50 96 SER A C 1
ATOM 778 O O . SER A 1 96 ? -7.873 -11.958 -0.980 1.00 90.50 96 SER A O 1
ATOM 780 N N . PHE A 1 97 ? -8.024 -14.067 -1.708 1.00 85.75 97 PHE A N 1
ATOM 781 C CA . PHE A 1 97 ? -8.585 -13.686 -3.012 1.00 85.75 97 PHE A CA 1
ATOM 782 C C . PHE A 1 97 ? -9.827 -12.784 -2.875 1.00 85.75 97 PHE A C 1
ATOM 784 O O . PHE A 1 97 ? -9.999 -11.808 -3.610 1.00 85.75 97 PHE A O 1
ATOM 791 N N . ASP A 1 98 ? -10.668 -13.084 -1.886 1.00 88.44 98 ASP A N 1
ATOM 792 C CA . ASP A 1 98 ? -11.886 -12.334 -1.599 1.00 88.44 98 ASP A CA 1
ATOM 793 C C . ASP A 1 98 ? -11.566 -10.959 -0.985 1.00 88.44 98 ASP A C 1
ATOM 795 O O . ASP A 1 98 ? -12.164 -9.949 -1.362 1.00 88.44 98 ASP A O 1
ATOM 799 N N . GLY A 1 99 ? -10.566 -10.896 -0.102 1.00 89.88 99 GLY A N 1
ATOM 800 C CA . GLY A 1 99 ? -10.032 -9.661 0.475 1.00 89.88 99 GLY A CA 1
ATOM 801 C C . GLY A 1 99 ? -9.436 -8.717 -0.564 1.00 89.88 99 GLY A C 1
ATOM 802 O O . GLY A 1 99 ? -9.747 -7.523 -0.574 1.00 89.88 99 GLY A O 1
ATOM 803 N N . ILE A 1 100 ? -8.644 -9.252 -1.496 1.00 88.12 100 ILE A N 1
ATOM 804 C CA . ILE A 1 100 ? -8.091 -8.501 -2.630 1.00 88.12 100 ILE A CA 1
ATOM 805 C C . ILE A 1 100 ? -9.217 -7.961 -3.517 1.00 88.12 100 ILE A C 1
ATOM 807 O O . ILE A 1 100 ? -9.260 -6.764 -3.803 1.00 88.12 100 ILE A O 1
ATOM 811 N N . SER A 1 101 ? -10.201 -8.797 -3.849 1.00 87.75 101 SER A N 1
ATOM 812 C CA . SER A 1 101 ? -11.373 -8.392 -4.640 1.00 87.75 101 SER A CA 1
ATOM 813 C C . SER A 1 101 ? -12.237 -7.328 -3.940 1.00 87.75 101 SER A C 1
ATOM 815 O O . SER A 1 101 ? -12.971 -6.573 -4.582 1.00 87.75 101 SER A O 1
ATOM 817 N N . LYS A 1 102 ? -12.174 -7.234 -2.605 1.00 92.69 102 LYS A N 1
ATOM 818 C CA . LYS A 1 102 ? -12.880 -6.213 -1.815 1.00 92.69 102 LYS A CA 1
ATOM 819 C C . LYS A 1 102 ? -12.135 -4.882 -1.737 1.00 92.69 102 LYS A C 1
ATOM 821 O O . LYS A 1 102 ? -12.802 -3.878 -1.476 1.00 92.69 102 LYS A O 1
ATOM 826 N N . LYS A 1 103 ? -10.822 -4.813 -2.013 1.00 93.25 103 LYS A N 1
ATOM 827 C CA . LYS A 1 103 ? -10.039 -3.565 -1.878 1.00 93.25 103 LYS A CA 1
ATOM 828 C C . LYS A 1 103 ? -10.646 -2.415 -2.677 1.00 93.25 103 LYS A C 1
ATOM 830 O O . LYS A 1 103 ? -10.765 -1.327 -2.131 1.00 93.25 103 LYS A O 1
ATOM 835 N N . CYS A 1 104 ? -11.127 -2.647 -3.900 1.00 92.38 104 CYS A N 1
ATOM 836 C CA . CYS A 1 104 ? -11.763 -1.599 -4.712 1.00 92.38 104 CYS A CA 1
ATOM 837 C C . CYS A 1 104 ? -13.018 -1.000 -4.062 1.00 92.38 104 CYS A C 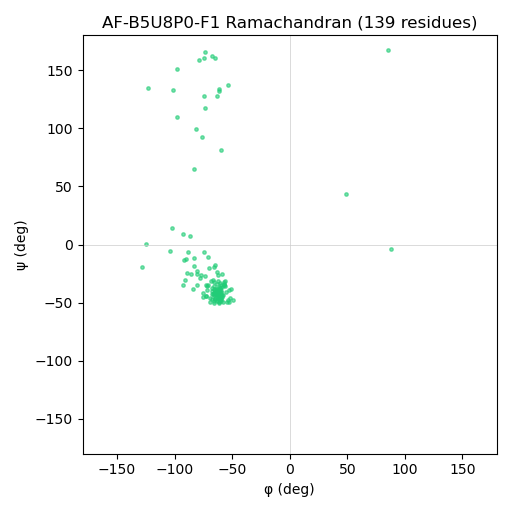1
ATOM 839 O O . CYS A 1 104 ? -13.236 0.207 -4.138 1.00 92.38 104 CYS A O 1
ATOM 841 N N . ARG A 1 105 ? -13.827 -1.828 -3.390 1.00 94.50 105 ARG A N 1
ATOM 842 C CA . ARG A 1 105 ? -15.019 -1.370 -2.659 1.00 94.50 105 ARG A CA 1
ATOM 843 C C . ARG A 1 105 ? -14.629 -0.627 -1.386 1.00 94.50 105 ARG A C 1
ATOM 845 O O . ARG A 1 105 ? -15.134 0.459 -1.132 1.00 94.50 105 ARG A O 1
ATOM 852 N N . LEU A 1 106 ? -13.673 -1.165 -0.634 1.00 94.38 106 LEU A N 1
ATOM 853 C CA . LEU A 1 106 ? -13.150 -0.541 0.584 1.00 94.38 106 LEU A CA 1
ATOM 854 C C . LEU A 1 106 ? -12.456 0.801 0.288 1.00 94.38 106 LEU A C 1
ATOM 856 O O . LEU A 1 106 ? -12.594 1.758 1.043 1.00 94.38 106 LEU A O 1
ATOM 860 N N . LEU A 1 107 ? -11.794 0.925 -0.866 1.00 94.31 107 LEU A N 1
ATOM 861 C CA . LEU A 1 107 ? -11.256 2.189 -1.364 1.00 94.31 107 LEU A CA 1
ATOM 862 C C . LEU A 1 107 ? -12.334 3.218 -1.691 1.00 94.31 107 LEU A C 1
ATOM 864 O O . LEU A 1 107 ? -11.978 4.385 -1.817 1.00 94.31 107 LEU A O 1
ATOM 868 N N . GLN A 1 108 ? -13.605 2.852 -1.858 1.00 93.62 108 GLN A N 1
ATOM 869 C CA . GLN A 1 108 ? -14.721 3.788 -2.064 1.00 93.62 108 GLN A CA 1
ATOM 870 C C . GLN A 1 108 ? -15.394 4.178 -0.750 1.00 93.62 108 GLN A C 1
ATOM 872 O O . GLN A 1 108 ? -16.115 5.175 -0.719 1.00 93.62 108 GLN A O 1
ATOM 877 N N . ASP A 1 109 ? -15.113 3.456 0.335 1.00 95.38 109 ASP A N 1
ATOM 878 C CA . ASP A 1 109 ? -15.764 3.689 1.613 1.00 95.38 109 ASP A CA 1
ATOM 879 C C . ASP A 1 109 ? -15.435 5.104 2.141 1.00 95.38 109 ASP A C 1
ATOM 881 O O . ASP A 1 109 ? -14.262 5.512 2.155 1.00 95.38 109 ASP A O 1
ATOM 885 N N . PRO A 1 110 ? -16.448 5.910 2.510 1.00 93.2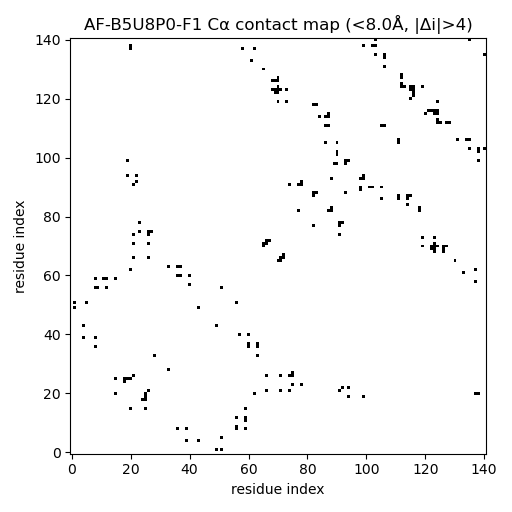5 110 PRO A N 1
ATOM 886 C CA . PRO A 1 110 ? -16.231 7.251 3.038 1.00 93.25 110 PRO A CA 1
ATOM 887 C C . PRO A 1 110 ? -15.613 7.252 4.441 1.00 93.25 110 PRO A C 1
ATOM 889 O O . PRO A 1 110 ? -15.026 8.267 4.811 1.00 93.25 110 PRO A O 1
ATOM 892 N N . LYS A 1 111 ? -15.709 6.154 5.202 1.00 95.25 111 LYS A N 1
ATOM 893 C CA . LYS A 1 111 ? -15.120 6.026 6.543 1.00 95.25 111 LYS A CA 1
ATOM 894 C C . LYS A 1 111 ? -13.632 5.702 6.510 1.00 95.25 111 LYS A C 1
ATOM 896 O O . LYS A 1 111 ? -12.918 6.101 7.416 1.00 95.25 111 LYS A O 1
ATOM 901 N N . MET A 1 112 ? -13.142 5.083 5.432 1.00 95.88 112 MET A N 1
ATOM 902 C CA . MET A 1 112 ? -11.746 4.640 5.322 1.00 95.88 112 MET A CA 1
ATOM 903 C C . MET A 1 112 ? -10.702 5.715 5.694 1.00 95.88 112 MET A C 1
ATOM 905 O O . MET A 1 112 ? -9.802 5.408 6.470 1.00 95.88 112 MET A O 1
ATOM 909 N N . PRO A 1 113 ? -10.774 6.973 5.200 1.00 96.38 113 PRO A N 1
ATOM 910 C CA . PRO A 1 113 ? -9.815 7.999 5.610 1.00 96.38 113 PRO A CA 1
ATOM 911 C C . PRO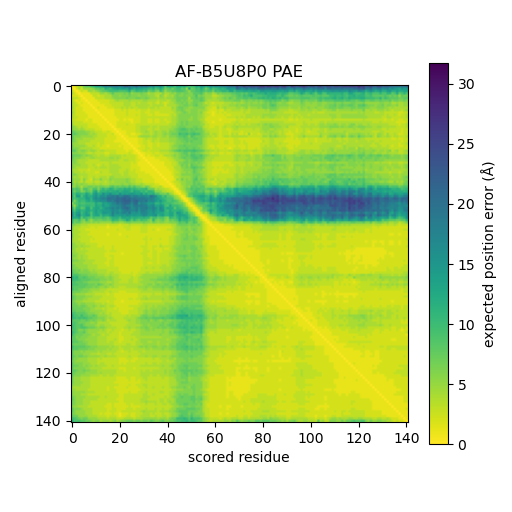 A 1 113 ? -9.870 8.300 7.112 1.00 96.38 113 PRO A C 1
ATOM 913 O O . PRO A 1 113 ? -8.824 8.514 7.713 1.00 96.38 113 PRO A O 1
ATOM 916 N N . THR A 1 114 ? -11.068 8.320 7.699 1.00 96.75 114 THR A N 1
ATOM 917 C CA . THR A 1 114 ? -11.267 8.569 9.130 1.00 96.75 114 THR A CA 1
ATOM 918 C C . THR A 1 114 ? -10.704 7.422 9.959 1.00 96.75 114 THR A C 1
ATOM 920 O O . THR A 1 114 ? -9.913 7.676 10.857 1.00 96.75 114 THR A O 1
ATOM 923 N N . ASP A 1 115 ? -11.004 6.176 9.595 1.00 97.31 115 ASP A N 1
ATOM 924 C CA . ASP A 1 115 ? -10.514 4.986 10.301 1.00 97.31 115 ASP A CA 1
ATOM 925 C C . ASP A 1 115 ? -8.975 4.905 10.282 1.00 97.31 115 ASP A C 1
ATOM 927 O O . ASP A 1 115 ? -8.337 4.555 11.280 1.00 97.31 115 ASP A O 1
ATOM 931 N N . ILE A 1 116 ? -8.360 5.278 9.151 1.00 97.31 116 ILE A N 1
ATOM 932 C CA . ILE A 1 116 ? -6.901 5.420 9.034 1.00 97.31 116 ILE A CA 1
ATOM 933 C C . ILE A 1 116 ? -6.401 6.550 9.936 1.00 97.31 116 ILE A C 1
ATOM 935 O O . ILE A 1 116 ? -5.374 6.387 10.584 1.00 97.31 116 ILE A O 1
ATOM 939 N N . GLY A 1 117 ? -7.095 7.687 9.987 1.00 97.50 117 GLY A N 1
ATOM 940 C CA . GLY A 1 117 ? -6.729 8.816 10.844 1.00 97.50 117 GLY A CA 1
ATOM 941 C C . GLY A 1 117 ? -6.772 8.472 12.331 1.00 97.50 117 GLY A C 1
ATOM 942 O O . GLY A 1 117 ? -5.850 8.810 13.068 1.00 97.50 117 GLY A O 1
ATOM 943 N N . GLU A 1 118 ? -7.798 7.742 12.761 1.00 97.19 118 GLU A N 1
ATOM 944 C CA . GLU A 1 118 ? -7.953 7.278 14.143 1.00 97.19 118 GLU A CA 1
ATOM 945 C C . GLU A 1 118 ? -6.886 6.242 14.523 1.00 97.19 118 GLU A C 1
ATOM 947 O O . GLU A 1 118 ? -6.360 6.279 15.633 1.00 97.19 118 GLU A O 1
ATOM 952 N N . THR A 1 119 ? -6.518 5.354 13.593 1.00 97.12 119 THR A N 1
ATOM 953 C CA . THR A 1 119 ? -5.543 4.281 13.861 1.00 97.12 119 THR A CA 1
ATOM 954 C C . THR A 1 119 ? -4.089 4.738 13.706 1.00 97.12 119 THR A C 1
ATOM 956 O O . THR A 1 119 ? -3.217 4.315 14.460 1.00 97.12 119 THR A O 1
ATOM 959 N N . CYS A 1 120 ? -3.809 5.581 12.712 1.00 96.94 120 CYS A N 1
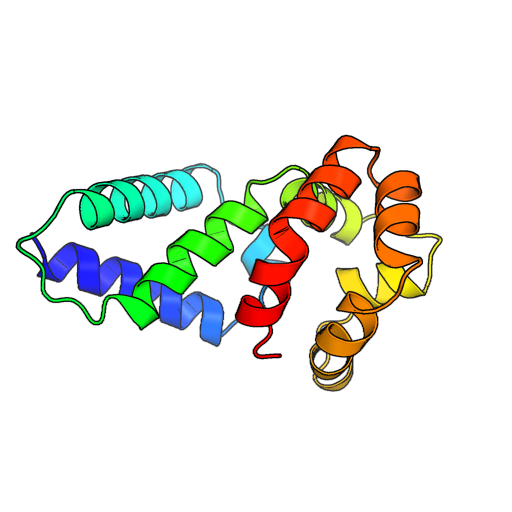ATOM 960 C CA . CYS A 1 120 ? -2.457 5.902 12.246 1.00 96.94 120 CYS A CA 1
ATOM 961 C C . CYS A 1 120 ? -2.124 7.400 12.244 1.00 96.94 120 CYS A C 1
ATOM 963 O O . CYS A 1 120 ? -1.020 7.782 11.855 1.00 96.94 120 CYS A O 1
ATOM 965 N N . GLY A 1 121 ? -3.055 8.257 12.658 1.00 97.50 121 GLY A N 1
ATOM 966 C CA . GLY A 1 121 ? -2.869 9.701 12.700 1.00 97.50 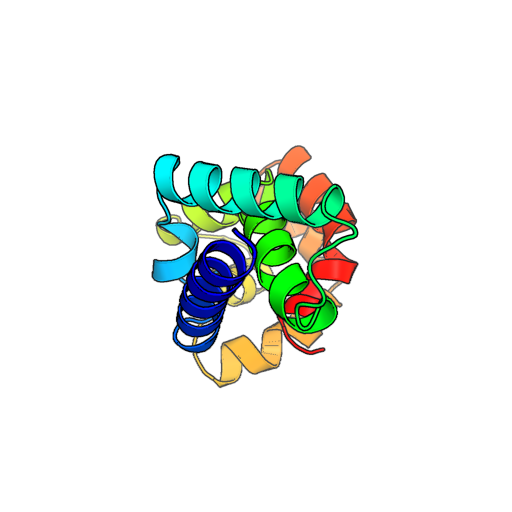121 GLY A CA 1
ATOM 967 C C . GLY A 1 121 ? -3.173 10.422 11.383 1.00 97.50 121 GLY A C 1
ATOM 968 O O . GLY A 1 121 ? -3.314 9.840 10.302 1.00 97.50 121 GLY A O 1
ATOM 969 N N . GLU A 1 122 ? -3.260 11.748 11.490 1.00 97.94 122 GLU A N 1
ATOM 970 C CA . GLU A 1 122 ? -3.691 12.639 10.407 1.00 97.94 122 GLU A CA 1
ATOM 971 C C . GLU A 1 122 ? -2.773 12.568 9.175 1.00 97.94 122 GLU A C 1
ATOM 973 O O . GLU A 1 122 ? -3.244 12.602 8.037 1.00 97.94 122 GLU A O 1
ATOM 978 N N . GLU A 1 123 ? -1.461 12.411 9.363 1.00 98.12 123 GLU A N 1
ATOM 979 C CA . GLU A 1 123 ? -0.512 12.354 8.246 1.00 98.12 123 GLU A CA 1
ATOM 980 C C . GLU A 1 123 ? -0.739 11.123 7.354 1.00 98.12 123 GLU A C 1
ATOM 982 O O . GLU A 1 123 ? -0.725 11.232 6.120 1.00 98.12 123 GLU A O 1
ATOM 987 N N . ALA A 1 124 ? -1.026 9.965 7.958 1.00 97.81 124 ALA A N 1
ATOM 988 C CA . ALA A 1 124 ? -1.363 8.743 7.236 1.00 97.81 124 ALA A CA 1
ATOM 989 C C . ALA A 1 124 ? -2.696 8.890 6.488 1.00 97.81 124 ALA A C 1
ATOM 991 O O . ALA A 1 124 ? -2.780 8.525 5.311 1.00 97.81 124 ALA A O 1
ATOM 992 N N . GLN A 1 125 ? -3.707 9.505 7.110 1.00 98.06 125 GLN A N 1
ATOM 993 C CA . GLN A 1 125 ? -4.991 9.820 6.473 1.00 98.06 125 GLN A CA 1
ATOM 994 C C . GLN A 1 125 ? -4.827 10.752 5.263 1.00 98.06 125 GLN A C 1
ATOM 996 O O . GLN A 1 125 ? -5.392 10.510 4.185 1.00 98.06 125 GLN A O 1
ATOM 1001 N N . LEU A 1 126 ? -4.056 11.830 5.415 1.00 97.88 126 LEU A N 1
ATOM 1002 C CA . LEU A 1 126 ? -3.787 12.781 4.338 1.00 97.88 126 LEU A CA 1
ATOM 1003 C C . LEU A 1 126 ? -3.004 12.113 3.205 1.00 97.88 126 LEU A C 1
ATOM 1005 O O . LEU A 1 126 ? -3.325 12.320 2.029 1.00 97.88 126 LEU A O 1
ATOM 1009 N N . SER A 1 127 ? -2.008 11.287 3.539 1.00 97.81 127 SER A N 1
ATOM 1010 C CA . SER A 1 127 ? -1.249 10.513 2.556 1.00 97.81 127 SER A CA 1
ATOM 1011 C C . SER A 1 127 ? -2.151 9.538 1.797 1.00 97.81 127 SER A C 1
ATOM 1013 O O . SER A 1 127 ? -2.166 9.556 0.563 1.00 97.81 127 SER A O 1
ATOM 1015 N N . PHE A 1 128 ? -2.979 8.765 2.506 1.00 97.38 128 PHE A N 1
ATOM 1016 C CA . PHE A 1 128 ? -3.968 7.866 1.910 1.00 97.38 128 PHE A CA 1
ATOM 1017 C C . PHE A 1 128 ? -4.878 8.616 0.939 1.00 97.38 128 PHE A C 1
ATOM 1019 O O . PHE A 1 128 ? -5.013 8.225 -0.219 1.00 97.38 128 PHE A O 1
ATOM 1026 N N . THR A 1 129 ? -5.440 9.747 1.366 1.00 96.88 129 THR A N 1
ATOM 1027 C CA . THR A 1 129 ? -6.354 10.552 0.545 1.00 96.88 129 THR A CA 1
ATOM 1028 C C . THR A 1 129 ? -5.680 11.038 -0.740 1.00 96.88 129 THR A C 1
ATOM 1030 O O . THR A 1 129 ? -6.255 10.918 -1.825 1.00 96.88 129 THR A O 1
ATOM 1033 N N . LYS A 1 130 ? -4.432 11.518 -0.652 1.00 96.81 130 LYS A N 1
ATOM 1034 C CA . LYS A 1 130 ? -3.636 11.946 -1.817 1.00 96.81 130 LYS A CA 1
ATOM 1035 C C . LYS A 1 130 ? -3.304 10.782 -2.754 1.00 96.81 130 LYS A C 1
ATOM 1037 O O . LYS A 1 130 ? -3.328 10.951 -3.974 1.00 96.81 130 LYS A O 1
ATOM 1042 N N . LYS A 1 131 ? -3.001 9.603 -2.206 1.00 95.56 131 LYS A N 1
ATOM 1043 C CA . LYS A 1 131 ? -2.623 8.404 -2.971 1.00 95.56 131 LYS A CA 1
ATOM 1044 C C . LYS A 1 131 ? -3.819 7.544 -3.390 1.00 95.56 131 LYS A C 1
ATOM 1046 O O . LYS A 1 131 ? -3.636 6.634 -4.190 1.00 95.56 131 LYS A O 1
ATOM 1051 N N . ARG A 1 132 ? -5.046 7.847 -2.954 1.00 94.94 132 ARG A N 1
ATOM 1052 C CA . ARG A 1 132 ? -6.255 7.033 -3.191 1.00 94.94 132 ARG A CA 1
ATOM 1053 C C . ARG A 1 132 ? -6.461 6.681 -4.664 1.00 94.94 132 ARG A C 1
ATOM 1055 O O . ARG A 1 132 ? -6.668 5.522 -4.993 1.00 94.94 132 ARG A O 1
ATOM 1062 N N . ARG A 1 133 ? -6.316 7.656 -5.572 1.00 93.00 133 ARG A N 1
ATOM 1063 C CA . ARG A 1 133 ? -6.389 7.423 -7.032 1.00 93.00 133 ARG A CA 1
ATOM 1064 C C . ARG A 1 133 ? -5.319 6.461 -7.541 1.00 93.00 133 ARG A C 1
ATOM 1066 O O . ARG A 1 133 ? -5.578 5.683 -8.450 1.00 93.00 133 ARG A O 1
ATOM 1073 N N . LEU A 1 134 ? -4.118 6.532 -6.977 1.00 93.50 134 LEU A N 1
ATOM 1074 C CA . LEU A 1 134 ? -3.045 5.619 -7.334 1.00 93.50 134 LEU A CA 1
ATOM 1075 C C . LEU A 1 134 ? -3.305 4.211 -6.785 1.00 93.50 134 LEU A C 1
ATOM 1077 O O . LEU A 1 134 ? -3.005 3.244 -7.475 1.00 93.50 134 LEU A O 1
ATOM 1081 N N . LEU A 1 135 ? -3.902 4.094 -5.599 1.00 93.94 135 LEU A N 1
ATOM 1082 C CA . LEU A 1 135 ? -4.303 2.806 -5.033 1.00 93.94 135 LEU A CA 1
ATOM 1083 C C . LEU A 1 135 ? -5.327 2.086 -5.918 1.00 93.94 135 LEU A C 1
ATOM 1085 O O . LEU A 1 135 ? -5.155 0.897 -6.147 1.00 93.94 135 LEU A O 1
ATOM 1089 N N . TYR A 1 136 ? -6.312 2.792 -6.493 1.00 93.00 136 TYR A N 1
ATOM 1090 C CA . TYR A 1 136 ? -7.219 2.192 -7.489 1.00 93.00 136 TYR A CA 1
ATOM 1091 C C . TYR A 1 136 ? -6.444 1.544 -8.642 1.00 93.00 136 TYR A C 1
ATOM 1093 O O . TYR A 1 136 ? -6.665 0.383 -8.954 1.00 93.00 136 TYR A O 1
ATOM 1101 N N . TYR A 1 137 ? -5.464 2.264 -9.196 1.00 90.75 137 TYR A N 1
ATOM 1102 C CA . TYR A 1 137 ? -4.616 1.746 -10.271 1.00 90.75 137 TYR A CA 1
ATOM 1103 C C . TYR A 1 137 ? -3.702 0.592 -9.818 1.00 90.75 137 TYR A C 1
ATOM 1105 O O . TYR A 1 137 ? -3.337 -0.252 -10.621 1.00 90.75 137 TYR A O 1
ATOM 1113 N N . ILE A 1 138 ? -3.275 0.560 -8.553 1.00 91.00 138 ILE A N 1
ATOM 1114 C CA . ILE A 1 138 ? -2.428 -0.518 -8.013 1.00 91.00 138 ILE A CA 1
ATOM 1115 C C . ILE A 1 138 ? -3.220 -1.815 -7.816 1.00 91.00 138 ILE A C 1
ATOM 1117 O O . ILE A 1 138 ? -2.645 -2.891 -7.979 1.00 91.00 138 ILE A O 1
ATOM 1121 N N . PHE A 1 139 ? -4.497 -1.711 -7.448 1.00 89.38 139 PHE A N 1
ATOM 1122 C CA . PHE A 1 139 ? -5.387 -2.852 -7.228 1.00 89.38 139 PHE A CA 1
ATOM 1123 C C . PHE A 1 139 ? -6.197 -3.250 -8.471 1.00 89.38 139 PHE A C 1
ATOM 1125 O O . PHE A 1 139 ? -7.091 -4.081 -8.346 1.00 89.38 139 PHE A O 1
ATOM 1132 N N . ASP A 1 140 ? -5.894 -2.672 -9.640 1.00 85.81 140 ASP A N 1
ATOM 1133 C CA . ASP A 1 140 ? -6.615 -2.897 -10.901 1.00 85.81 140 ASP A CA 1
ATOM 1134 C C . ASP A 1 140 ? -8.141 -2.761 -10.757 1.00 85.81 140 ASP A C 1
ATOM 1136 O O . ASP A 1 140 ? -8.932 -3.547 -11.286 1.00 85.81 140 ASP A O 1
ATOM 1140 N N . CYS A 1 141 ? -8.535 -1.724 -10.022 1.00 88.00 141 CYS A N 1
ATOM 1141 C CA . CYS A 1 141 ? -9.864 -1.146 -10.096 1.00 88.00 141 CYS A CA 1
ATOM 1142 C C . CYS A 1 141 ? -9.954 -0.222 -11.334 1.00 88.00 141 CYS A C 1
ATOM 1144 O O . CYS A 1 141 ? -11.088 -0.021 -11.807 1.00 88.00 141 CYS A O 1
#